Protein AF-A0A7K4CLF1-F1 (afdb_monomer_lite)

Foldseek 3Di:
DPPCPDLVVLVVPHPPVVSVVVSVVDDDDDAPPPRCVPPQVVVVVVVCCVPQVVDDDDDPVSVVVSSVVVVVVCVVVVPDDPDPCDPVNCCVVVVVVVVVVVVVVPPD

Secondary structure (DSSP, 8-state):
--S--STHHHHHHS-HHHHHHHHTT----PPPTT-GGG-HHHHHHHHHHHHTSSS----HHHHHHHHHHHHHHHHHTT--------HHHHHHHTHHHHHHHHHHHS--

Sequence (108 aa):
NLNTHTAGSFYEALPPNEAFELAKKFEFHYTPKKGSWLNMAEIELSGLSKQCLDRRIGSIRLLADEVRAWEKERNAIGATVRWQFNKDNARTKLQRHYINLKINVTEH

Radius of gyration: 19.77 Å; chains: 1; bounding box: 45×29×50 Å

Structure (mmCIF, N/CA/C/O backbone):
data_AF-A0A7K4CLF1-F1
#
_entry.id   AF-A0A7K4CLF1-F1
#
loop_
_atom_site.group_PDB
_atom_site.id
_atom_site.type_symbol
_atom_site.label_atom_id
_atom_site.label_alt_id
_atom_site.label_comp_id
_atom_site.label_asym_id
_atom_site.label_entity_id
_atom_site.label_seq_id
_atom_site.pdbx_PDB_ins_code
_atom_site.Cartn_x
_atom_site.Cartn_y
_atom_site.Cartn_z
_atom_site.occupancy
_atom_site.B_iso_or_equiv
_atom_site.auth_seq_id
_atom_site.auth_comp_id
_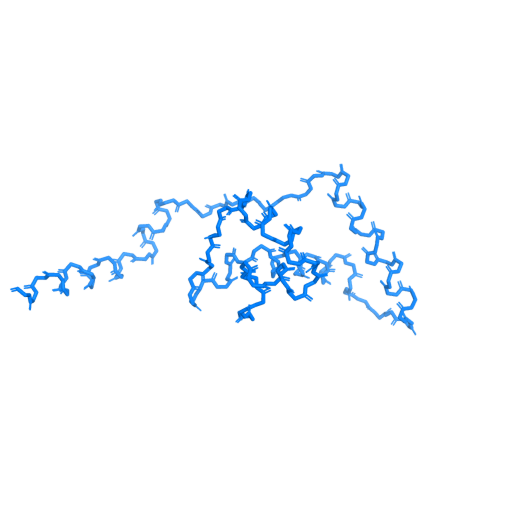atom_site.auth_asym_id
_atom_site.auth_atom_id
_atom_site.pdbx_PDB_model_num
ATOM 1 N N . ASN A 1 1 ? 2.860 11.191 -7.689 1.00 49.06 1 ASN A N 1
ATOM 2 C CA . ASN A 1 1 ? 4.071 10.424 -7.346 1.00 49.06 1 ASN A CA 1
ATOM 3 C C . ASN A 1 1 ? 4.802 11.197 -6.264 1.00 49.06 1 ASN A C 1
ATOM 5 O O . ASN A 1 1 ? 5.494 12.159 -6.581 1.00 49.06 1 ASN A O 1
ATOM 9 N N . LEU A 1 2 ? 4.507 10.907 -4.995 1.00 48.31 2 LEU A N 1
ATOM 10 C CA . LEU A 1 2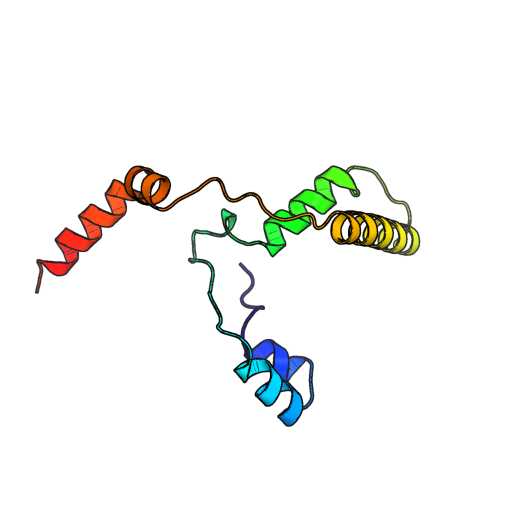 ? 5.279 11.492 -3.904 1.00 48.31 2 LEU A CA 1
ATOM 11 C C . LEU A 1 2 ? 6.639 10.788 -3.891 1.00 48.31 2 LEU A C 1
ATOM 13 O O . LEU A 1 2 ? 6.702 9.563 -3.954 1.00 48.31 2 LEU A O 1
ATOM 17 N N . ASN A 1 3 ? 7.720 11.561 -3.842 1.00 56.31 3 ASN A N 1
ATOM 18 C CA . ASN A 1 3 ? 9.099 11.069 -3.777 1.00 56.31 3 ASN A CA 1
ATOM 19 C C . ASN A 1 3 ? 9.428 10.467 -2.388 1.00 56.31 3 ASN A C 1
ATOM 21 O O . ASN A 1 3 ? 10.501 10.706 -1.852 1.00 56.31 3 ASN A O 1
ATOM 25 N N . THR A 1 4 ? 8.494 9.735 -1.776 1.00 59.66 4 THR A N 1
ATOM 26 C CA . THR A 1 4 ? 8.556 9.228 -0.393 1.00 59.66 4 THR A CA 1
ATOM 27 C C . THR A 1 4 ? 9.107 7.810 -0.279 1.00 59.66 4 THR A C 1
ATOM 29 O O . THR A 1 4 ? 9.203 7.289 0.823 1.00 59.66 4 THR A O 1
ATOM 32 N N . HIS A 1 5 ? 9.454 7.164 -1.392 1.00 71.62 5 HIS A N 1
ATOM 33 C CA . HIS A 1 5 ? 10.015 5.813 -1.396 1.00 71.62 5 HIS A CA 1
ATOM 34 C C . HIS A 1 5 ? 11.433 5.854 -1.955 1.00 71.62 5 HIS A C 1
ATOM 36 O O . HIS A 1 5 ? 11.690 5.428 -3.079 1.00 71.62 5 HIS A O 1
ATOM 42 N N . THR A 1 6 ? 12.346 6.431 -1.177 1.00 84.06 6 THR A N 1
ATOM 43 C CA . THR A 1 6 ? 13.785 6.411 -1.467 1.00 84.06 6 THR A CA 1
ATOM 44 C C . THR A 1 6 ? 14.515 5.684 -0.345 1.00 84.06 6 THR A C 1
ATOM 46 O O . THR A 1 6 ? 13.964 5.495 0.737 1.00 84.06 6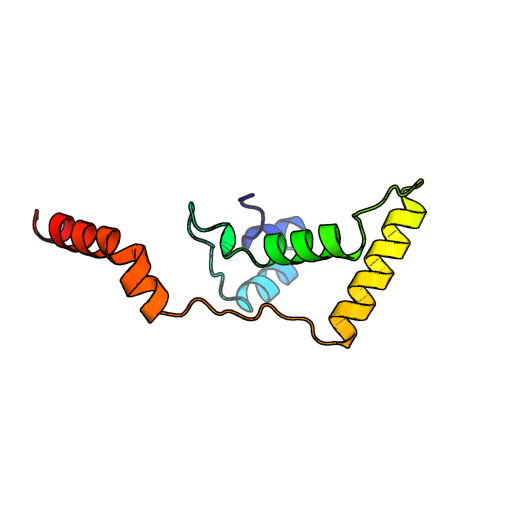 THR A O 1
ATOM 49 N N . ALA A 1 7 ? 15.779 5.320 -0.563 1.00 86.06 7 ALA A N 1
ATOM 50 C CA . ALA A 1 7 ? 16.616 4.803 0.520 1.00 86.06 7 ALA A CA 1
ATOM 51 C C . ALA A 1 7 ? 16.702 5.776 1.714 1.00 86.06 7 ALA A C 1
ATOM 53 O O . ALA A 1 7 ? 16.828 5.334 2.853 1.00 86.06 7 ALA A O 1
ATOM 54 N N . GLY A 1 8 ? 16.569 7.089 1.469 1.00 89.00 8 GLY A N 1
ATOM 55 C CA . GLY A 1 8 ? 16.546 8.119 2.511 1.00 89.00 8 GLY A CA 1
ATOM 56 C C . GLY A 1 8 ? 15.424 7.928 3.532 1.00 89.00 8 GLY A C 1
ATOM 57 O O . GLY A 1 8 ? 15.617 8.221 4.706 1.00 89.00 8 GLY A O 1
ATOM 58 N N . SER A 1 9 ? 14.302 7.328 3.131 1.00 89.00 9 SER A N 1
ATOM 59 C CA . SER A 1 9 ? 13.162 7.081 4.018 1.00 89.00 9 SER A CA 1
ATOM 60 C C . SER A 1 9 ? 13.495 6.124 5.168 1.00 89.00 9 SER A C 1
ATOM 62 O O . SER A 1 9 ? 12.906 6.230 6.239 1.00 89.00 9 SER A O 1
ATOM 64 N N . PHE A 1 10 ? 14.476 5.228 5.000 1.00 91.69 10 PHE A N 1
ATOM 65 C CA . PHE A 1 10 ? 14.965 4.416 6.117 1.00 91.69 10 PHE A CA 1
ATOM 66 C C . PHE A 1 10 ? 15.660 5.269 7.181 1.00 91.69 10 PHE A C 1
ATOM 68 O O . PHE A 1 10 ? 15.453 5.041 8.366 1.00 91.69 10 PHE A O 1
ATOM 75 N N . TYR A 1 11 ? 16.442 6.268 6.774 1.00 93.00 11 TYR A N 1
ATOM 76 C CA . TYR A 1 11 ? 17.154 7.163 7.692 1.00 93.00 11 TYR A CA 1
ATOM 77 C C . TYR A 1 11 ? 16.227 8.161 8.390 1.00 93.00 11 TYR A C 1
ATOM 79 O O . TYR A 1 11 ? 16.554 8.646 9.468 1.00 93.00 11 TYR A O 1
ATOM 87 N N . GLU A 1 12 ? 15.075 8.459 7.791 1.00 91.81 12 GLU A N 1
ATOM 88 C CA . GLU A 1 12 ? 14.026 9.257 8.432 1.00 91.81 12 GLU A CA 1
ATOM 89 C C . GLU A 1 12 ? 13.308 8.475 9.543 1.00 91.81 12 GLU A C 1
ATOM 91 O O . GLU A 1 12 ? 12.886 9.067 10.534 1.00 91.81 12 GLU A O 1
ATOM 96 N N . ALA A 1 13 ? 13.165 7.154 9.388 1.00 92.88 13 ALA A N 1
ATOM 97 C CA . ALA A 1 13 ? 12.362 6.320 10.282 1.00 92.88 13 ALA A CA 1
ATOM 98 C C . ALA A 1 13 ? 13.170 5.523 11.321 1.00 92.88 13 ALA A C 1
ATOM 100 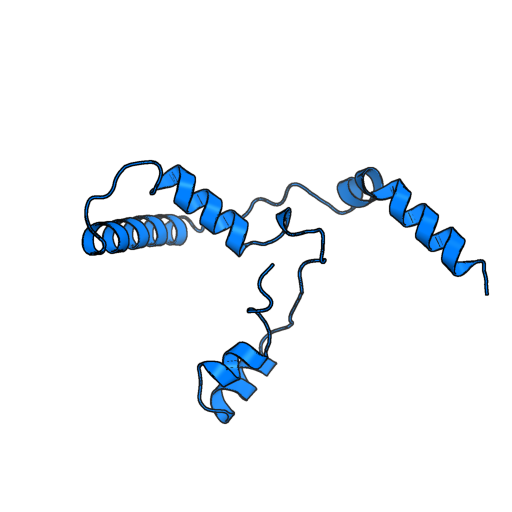O O . ALA A 1 13 ? 12.612 5.140 12.349 1.00 92.88 13 ALA A O 1
ATOM 101 N N . LEU A 1 14 ? 14.449 5.234 11.060 1.00 94.25 14 LEU A N 1
ATOM 102 C CA . LEU A 1 14 ? 15.257 4.292 11.840 1.00 94.25 14 LEU A CA 1
ATOM 103 C C . LEU A 1 14 ? 16.626 4.876 12.222 1.00 94.25 14 LEU A C 1
ATOM 105 O O . LEU A 1 14 ? 17.138 5.766 11.536 1.00 94.25 14 LEU A O 1
ATOM 109 N N . PRO A 1 15 ? 17.274 4.351 13.281 1.00 97.00 15 PRO A N 1
ATOM 110 C CA . PRO A 1 15 ? 18.645 4.715 13.615 1.00 97.00 15 PRO A CA 1
ATOM 111 C C . PRO A 1 15 ? 19.605 4.482 12.431 1.00 97.00 15 PRO A C 1
ATOM 113 O O . PRO A 1 15 ? 19.462 3.481 11.724 1.00 97.00 15 PRO A O 1
ATOM 116 N N . PRO A 1 16 ? 20.639 5.325 12.236 1.00 95.50 16 PRO A N 1
ATOM 117 C CA . PRO A 1 16 ? 21.466 5.303 11.024 1.00 95.50 16 PRO A CA 1
ATOM 118 C C . PRO A 1 16 ? 22.092 3.947 10.670 1.00 95.50 16 PRO A C 1
ATOM 120 O O . PRO A 1 16 ? 22.150 3.586 9.495 1.00 95.50 16 PRO A O 1
ATOM 123 N N . ASN A 1 17 ? 22.540 3.183 11.670 1.00 96.62 17 ASN A N 1
ATOM 124 C CA . ASN A 1 17 ? 23.147 1.867 11.445 1.00 96.62 17 ASN A CA 1
ATOM 125 C C . ASN A 1 17 ? 22.121 0.844 10.934 1.00 96.62 17 ASN A C 1
ATOM 127 O O . ASN A 1 17 ? 22.412 0.088 10.012 1.00 96.62 17 ASN A O 1
ATOM 131 N N . GLU A 1 18 ? 20.913 0.842 11.499 1.00 96.19 18 GLU A N 1
ATOM 132 C CA . GLU A 1 18 ? 19.830 -0.048 11.073 1.00 96.19 18 GLU A CA 1
ATOM 133 C C . GLU A 1 18 ? 19.308 0.349 9.688 1.00 96.19 18 GLU A C 1
ATOM 135 O O . GLU A 1 18 ? 19.146 -0.504 8.814 1.00 96.19 18 GLU A O 1
ATOM 140 N N . ALA A 1 19 ? 19.139 1.654 9.455 1.00 95.50 19 ALA A N 1
ATOM 141 C CA . ALA A 1 19 ? 18.743 2.199 8.165 1.00 95.50 19 ALA A CA 1
ATOM 142 C C . ALA A 1 19 ? 19.714 1.797 7.044 1.00 95.50 19 ALA A C 1
ATOM 144 O O . ALA A 1 19 ? 19.278 1.352 5.984 1.00 95.50 19 ALA A O 1
ATOM 145 N N . PHE A 1 20 ? 21.025 1.904 7.282 1.00 94.38 20 PHE A N 1
ATOM 146 C CA . PHE A 1 20 ? 22.051 1.538 6.305 1.00 94.38 20 PHE A CA 1
ATOM 147 C C . PHE A 1 20 ? 22.037 0.045 5.968 1.00 94.38 20 PHE A C 1
ATOM 149 O O . PHE A 1 20 ? 22.071 -0.330 4.794 1.00 94.38 20 PHE A O 1
ATOM 156 N N . GLU A 1 21 ? 21.958 -0.813 6.986 1.00 95.75 21 GLU A N 1
ATOM 157 C CA . GLU A 1 21 ? 21.938 -2.262 6.786 1.00 95.75 21 GLU A CA 1
ATOM 158 C C . GLU A 1 21 ? 20.657 -2.740 6.101 1.00 95.75 21 GLU A C 1
ATOM 160 O O . GLU A 1 21 ? 20.696 -3.694 5.323 1.00 95.75 21 GLU A O 1
ATOM 165 N N . LEU A 1 22 ? 19.526 -2.069 6.326 1.00 93.69 22 LEU A N 1
ATOM 166 C CA . LEU A 1 22 ? 18.303 -2.327 5.572 1.00 93.69 22 LEU A CA 1
ATOM 167 C C . LEU A 1 22 ? 18.399 -1.802 4.143 1.00 93.69 22 LEU A C 1
ATOM 169 O O . LEU A 1 22 ? 18.114 -2.559 3.222 1.00 93.69 22 LEU A O 1
ATOM 173 N N . ALA A 1 23 ? 18.854 -0.566 3.931 1.00 92.12 23 ALA A N 1
ATOM 174 C CA . ALA A 1 23 ? 18.951 0.038 2.603 1.00 92.12 23 ALA A CA 1
ATOM 175 C C . ALA A 1 23 ? 19.787 -0.809 1.628 1.00 92.12 23 ALA A C 1
ATOM 177 O O . ALA A 1 23 ? 19.420 -0.941 0.464 1.00 92.12 23 ALA A O 1
ATOM 178 N N . LYS A 1 24 ? 20.860 -1.450 2.110 1.00 93.81 24 LYS A N 1
ATOM 179 C CA . LYS A 1 24 ? 21.694 -2.371 1.317 1.00 93.81 24 LYS A CA 1
ATOM 180 C C . LYS A 1 24 ? 20.980 -3.637 0.840 1.00 93.81 24 LYS A C 1
ATOM 182 O O . LYS A 1 24 ? 21.457 -4.275 -0.093 1.00 93.81 24 LYS A O 1
ATOM 187 N N . LYS A 1 25 ? 19.887 -4.041 1.491 1.00 93.75 25 LYS A N 1
ATOM 188 C CA . LYS A 1 25 ? 19.145 -5.268 1.155 1.00 93.75 25 LYS A CA 1
ATOM 189 C C . LYS A 1 25 ? 18.139 -5.064 0.023 1.00 93.75 25 LYS A C 1
ATOM 191 O O . LYS A 1 25 ? 17.550 -6.042 -0.427 1.00 93.75 25 LYS A O 1
ATOM 196 N N . PHE A 1 26 ? 17.931 -3.825 -0.427 1.00 88.81 26 PHE A N 1
ATOM 197 C CA . PHE A 1 26 ? 16.953 -3.492 -1.457 1.00 88.81 26 PHE A CA 1
ATOM 198 C C . PHE A 1 26 ? 17.622 -2.943 -2.717 1.00 88.81 26 PHE A C 1
ATOM 200 O O . PHE A 1 26 ? 18.464 -2.050 -2.658 1.00 88.81 26 PHE A O 1
ATOM 207 N N . GLU A 1 27 ? 17.169 -3.424 -3.873 1.00 88.81 27 GLU A N 1
ATOM 208 C CA . GLU A 1 27 ? 17.364 -2.744 -5.150 1.00 88.81 27 GLU A CA 1
ATOM 209 C C . GLU A 1 27 ? 16.146 -1.852 -5.420 1.00 88.81 27 GLU A C 1
ATOM 211 O O . GLU A 1 27 ? 15.004 -2.315 -5.457 1.00 88.81 27 GLU A O 1
ATOM 216 N N . PHE A 1 28 ? 16.374 -0.548 -5.570 1.00 82.88 28 PHE A N 1
ATOM 217 C CA . PHE A 1 28 ? 15.292 0.415 -5.755 1.00 82.88 28 PHE A CA 1
ATOM 218 C C . PHE A 1 28 ? 14.953 0.579 -7.236 1.00 82.88 28 PHE A C 1
ATOM 220 O O . PHE A 1 28 ? 15.722 1.154 -8.008 1.00 82.88 28 PHE A O 1
ATOM 227 N N . HIS A 1 29 ? 13.750 0.153 -7.618 1.00 81.06 29 HIS A N 1
ATOM 228 C CA . HIS A 1 29 ? 13.185 0.408 -8.940 1.00 81.06 29 HIS A CA 1
ATOM 229 C C . HIS A 1 29 ? 12.141 1.522 -8.867 1.00 81.06 29 HIS A C 1
ATOM 231 O O . HIS A 1 29 ? 11.046 1.345 -8.335 1.00 81.06 29 HIS A O 1
ATOM 237 N N . TYR A 1 30 ? 12.472 2.684 -9.425 1.00 77.31 30 TYR A N 1
ATOM 238 C CA . TYR A 1 30 ? 11.572 3.834 -9.429 1.00 77.31 30 TYR A CA 1
ATOM 239 C C . TYR A 1 30 ? 10.571 3.762 -10.581 1.00 77.31 30 TYR A C 1
ATOM 241 O O . TYR A 1 30 ? 10.917 3.438 -11.720 1.00 77.31 30 TYR A O 1
ATOM 249 N N . THR A 1 31 ? 9.320 4.130 -10.302 1.00 71.62 31 THR A N 1
ATOM 250 C CA . THR A 1 31 ? 8.306 4.260 -11.349 1.00 71.62 31 THR A CA 1
ATOM 251 C C . THR A 1 31 ? 8.647 5.436 -12.275 1.00 71.62 31 THR A C 1
ATOM 253 O O . THR A 1 31 ? 9.017 6.517 -11.805 1.00 71.62 31 THR A O 1
ATOM 256 N N . PRO A 1 32 ? 8.511 5.282 -13.605 1.00 73.69 32 PRO A N 1
ATOM 257 C CA . PRO A 1 32 ? 8.717 6.388 -14.534 1.00 73.69 32 PRO A CA 1
ATOM 258 C C . PRO A 1 32 ? 7.800 7.575 -14.206 1.00 73.69 32 PRO A C 1
ATOM 260 O O . PRO A 1 32 ? 6.642 7.383 -13.837 1.00 73.69 32 PRO A O 1
ATOM 263 N N . LYS A 1 33 ? 8.266 8.814 -14.427 1.00 71.38 33 LYS A N 1
ATOM 264 C CA . LYS A 1 33 ? 7.517 10.051 -14.096 1.00 71.38 33 LYS A CA 1
ATOM 265 C C . LYS A 1 33 ? 6.070 10.089 -14.619 1.00 71.38 33 LYS A C 1
ATOM 267 O O . LYS A 1 33 ? 5.220 10.703 -13.989 1.00 71.38 33 LYS A O 1
ATOM 272 N N . LYS A 1 34 ? 5.783 9.443 -15.756 1.00 74.44 34 LYS A N 1
ATOM 273 C CA . LYS A 1 34 ? 4.442 9.362 -16.377 1.00 74.44 34 LYS A CA 1
ATOM 274 C C . LYS A 1 34 ? 3.829 7.952 -16.321 1.00 74.44 34 LYS A C 1
ATOM 276 O O . LYS A 1 34 ? 2.955 7.620 -17.114 1.00 74.44 34 LYS A O 1
ATOM 281 N N . GLY A 1 35 ? 4.321 7.107 -15.418 1.00 74.06 35 GLY A N 1
ATOM 282 C CA . GLY A 1 35 ? 3.957 5.697 -15.279 1.00 74.06 35 GLY A CA 1
ATOM 283 C C . GLY A 1 35 ? 3.293 5.363 -13.946 1.00 74.06 35 GLY A C 1
ATOM 284 O O . GLY A 1 35 ? 3.464 4.248 -13.473 1.00 74.06 35 GLY A O 1
ATOM 285 N N . SER A 1 36 ? 2.563 6.297 -13.326 1.00 73.44 36 SER A N 1
ATOM 286 C CA . SER A 1 36 ? 1.930 6.070 -12.013 1.00 73.44 36 SER A CA 1
ATOM 287 C C . SER A 1 36 ? 0.943 4.898 -12.008 1.00 73.44 36 SER A C 1
ATOM 289 O O . SER A 1 36 ? 0.774 4.247 -10.991 1.00 73.44 36 SER A O 1
ATOM 291 N N . TRP A 1 37 ? 0.382 4.529 -13.163 1.00 77.81 37 TRP A N 1
ATOM 292 C CA . TRP A 1 37 ? -0.450 3.329 -13.314 1.00 77.81 37 TRP A CA 1
ATOM 293 C C . TRP A 1 37 ? 0.294 2.003 -13.041 1.00 77.81 37 TRP A C 1
ATOM 295 O O . TRP A 1 37 ? -0.352 0.973 -12.886 1.00 77.81 37 TRP A O 1
ATOM 305 N N . LEU A 1 38 ? 1.633 2.017 -12.982 1.00 77.06 38 LEU A N 1
ATOM 306 C CA . LEU A 1 38 ? 2.471 0.891 -12.548 1.00 77.06 38 LEU A CA 1
ATOM 307 C C . LEU A 1 38 ? 2.790 0.931 -11.042 1.00 77.06 38 LEU A C 1
ATOM 309 O O . LEU A 1 38 ? 3.500 0.059 -10.546 1.00 77.06 38 LEU A O 1
ATOM 313 N N . ASN A 1 39 ? 2.329 1.945 -10.307 1.00 82.75 39 ASN A N 1
ATOM 314 C CA . ASN A 1 39 ? 2.619 2.088 -8.887 1.00 82.75 39 ASN A CA 1
ATOM 315 C C . ASN A 1 39 ? 1.782 1.096 -8.067 1.00 82.75 39 ASN A C 1
ATOM 317 O O . ASN A 1 39 ? 0.567 1.242 -7.945 1.00 82.75 39 ASN A O 1
ATOM 321 N N . MET A 1 40 ? 2.455 0.109 -7.474 1.00 84.12 40 MET A N 1
ATOM 322 C CA . MET A 1 40 ? 1.833 -0.930 -6.648 1.00 84.12 40 MET A CA 1
ATOM 323 C C . MET A 1 40 ? 1.018 -0.346 -5.487 1.00 84.12 40 MET A C 1
ATOM 325 O O . MET A 1 40 ? -0.100 -0.791 -5.242 1.00 84.12 40 MET A O 1
ATOM 329 N N . ALA A 1 41 ? 1.538 0.681 -4.809 1.00 84.94 41 ALA A N 1
ATOM 330 C CA . ALA A 1 41 ? 0.852 1.288 -3.672 1.00 84.94 41 ALA A CA 1
ATOM 331 C C . ALA A 1 41 ? -0.459 1.968 -4.100 1.00 84.94 41 ALA A C 1
ATOM 333 O O . ALA A 1 41 ? -1.478 1.830 -3.429 1.00 84.94 41 ALA A O 1
ATOM 334 N N . GLU A 1 42 ? -0.464 2.654 -5.248 1.00 86.00 42 GLU A N 1
ATOM 335 C CA . GLU A 1 42 ? -1.681 3.265 -5.805 1.00 86.00 42 GLU A CA 1
ATOM 336 C C . GLU A 1 42 ? -2.711 2.200 -6.221 1.00 86.00 42 GLU A C 1
ATOM 338 O O . GLU A 1 42 ? -3.914 2.396 -6.032 1.00 86.00 42 GLU A O 1
ATOM 343 N N . ILE A 1 43 ? -2.256 1.054 -6.740 1.00 88.75 43 ILE A N 1
ATOM 344 C CA . ILE A 1 43 ? -3.133 -0.071 -7.094 1.00 88.75 43 ILE A CA 1
ATOM 345 C C . ILE A 1 43 ? -3.786 -0.670 -5.842 1.00 88.75 43 ILE A C 1
ATOM 347 O O . ILE A 1 43 ? -5.005 -0.856 -5.827 1.00 88.75 43 ILE A O 1
ATOM 351 N N . GLU A 1 44 ? -3.015 -0.924 -4.783 1.00 90.88 44 GLU A N 1
ATOM 352 C CA . GLU A 1 44 ? -3.545 -1.446 -3.518 1.00 90.88 44 GLU A CA 1
ATOM 353 C C . GLU A 1 44 ? -4.512 -0.458 -2.853 1.00 90.88 44 GLU A C 1
ATOM 355 O O . GLU A 1 44 ? -5.596 -0.858 -2.430 1.00 90.88 44 GLU A O 1
ATOM 360 N N . LEU A 1 45 ? -4.200 0.845 -2.856 1.00 91.50 45 LEU A N 1
ATOM 361 C CA . LEU A 1 45 ? -5.120 1.883 -2.375 1.00 91.50 45 LEU A CA 1
ATOM 362 C C . LEU A 1 45 ? -6.425 1.922 -3.184 1.00 91.50 45 LEU A C 1
ATOM 364 O O . LEU A 1 45 ? -7.499 2.101 -2.609 1.00 91.50 45 LEU A O 1
ATOM 368 N N . SER A 1 46 ? -6.370 1.708 -4.505 1.00 91.81 46 SER A N 1
ATOM 369 C CA . SER A 1 46 ? -7.580 1.574 -5.327 1.00 91.81 46 SER A CA 1
ATOM 370 C C . SER A 1 46 ? -8.393 0.331 -4.949 1.00 91.81 46 SER A C 1
ATOM 372 O O . SER A 1 46 ? -9.623 0.394 -4.907 1.00 91.81 46 SER A O 1
ATOM 374 N N . GLY A 1 47 ? -7.717 -0.782 -4.645 1.00 93.69 47 GLY A N 1
ATOM 375 C CA . GLY A 1 47 ? -8.337 -1.996 -4.115 1.00 93.69 47 GLY A CA 1
ATOM 376 C C . GLY A 1 47 ? -9.064 -1.731 -2.800 1.00 93.69 47 GLY A C 1
ATOM 377 O O . GLY A 1 47 ? -10.257 -2.010 -2.705 1.00 93.69 47 GLY A O 1
ATOM 378 N N . LEU A 1 48 ? -8.379 -1.115 -1.833 1.00 96.00 48 LEU A N 1
ATOM 379 C CA . LEU A 1 48 ? -8.944 -0.742 -0.534 1.00 96.00 48 LEU A CA 1
ATOM 380 C C . LEU A 1 48 ? -10.165 0.164 -0.701 1.00 96.00 48 LEU A C 1
ATOM 382 O O . LEU A 1 48 ? -11.216 -0.080 -0.106 1.00 96.00 48 LEU A O 1
ATOM 386 N N . SER A 1 49 ? -10.041 1.183 -1.554 1.00 96.31 49 SER A N 1
ATOM 387 C CA . SER A 1 49 ? -11.114 2.139 -1.814 1.00 96.31 49 SER A CA 1
ATOM 388 C C . SER A 1 49 ? -12.379 1.456 -2.325 1.00 96.31 49 SER A C 1
ATOM 390 O O . SER A 1 49 ? -13.455 1.756 -1.824 1.00 96.31 49 SER A O 1
ATOM 392 N N . LYS A 1 50 ? -12.257 0.535 -3.287 1.00 95.69 50 LYS A N 1
ATOM 393 C CA . LYS A 1 50 ? -13.409 -0.142 -3.906 1.00 95.69 50 LYS A CA 1
ATOM 394 C C . LYS A 1 50 ? -13.986 -1.264 -3.050 1.00 95.69 50 LYS A C 1
ATOM 396 O O . LYS A 1 50 ? -15.173 -1.539 -3.133 1.00 95.69 50 LYS A O 1
ATOM 401 N N . GLN A 1 51 ? -13.143 -1.962 -2.295 1.00 95.12 51 GLN A N 1
ATOM 402 C CA . GLN A 1 51 ? -13.541 -3.179 -1.582 1.00 95.12 51 GLN A CA 1
ATOM 403 C C . GLN A 1 51 ? -13.997 -2.905 -0.147 1.00 95.12 51 GLN A C 1
ATOM 405 O O . GLN A 1 51 ? -14.840 -3.633 0.363 1.00 95.12 51 GLN A O 1
ATOM 410 N N . CYS A 1 52 ? -13.445 -1.881 0.506 1.00 96.50 52 CYS A N 1
ATOM 411 C CA . CYS A 1 52 ? -13.682 -1.617 1.927 1.00 96.50 52 CYS A CA 1
ATOM 412 C C . CYS A 1 52 ? -14.295 -0.233 2.176 1.00 96.50 52 CYS A C 1
ATOM 414 O O . CYS A 1 52 ? -15.221 -0.097 2.982 1.00 96.50 52 CYS A O 1
ATOM 416 N N . LEU A 1 53 ? -13.797 0.792 1.474 1.00 97.25 53 LEU A N 1
ATOM 417 C CA . LEU A 1 53 ? -14.101 2.193 1.786 1.00 97.25 53 LEU A CA 1
ATOM 418 C C . LEU A 1 53 ? -15.221 2.811 0.940 1.00 97.25 53 LEU A C 1
ATOM 420 O O . LEU A 1 53 ? -15.516 3.990 1.126 1.00 97.25 53 LEU A O 1
ATOM 424 N N . ASP A 1 54 ? -15.869 2.051 0.051 1.00 96.31 54 ASP A N 1
ATOM 425 C CA . ASP A 1 54 ? -16.980 2.525 -0.794 1.00 96.31 54 ASP A CA 1
ATOM 426 C C . ASP A 1 54 ? -18.305 2.630 -0.010 1.00 96.31 54 ASP A C 1
ATOM 428 O O . ASP A 1 54 ? -19.350 2.096 -0.376 1.00 96.31 54 ASP A O 1
ATOM 432 N N . ARG A 1 55 ? -18.231 3.252 1.169 1.00 95.69 55 ARG A N 1
ATOM 433 C CA . ARG A 1 55 ? -19.334 3.455 2.110 1.00 95.69 55 ARG A CA 1
ATOM 434 C C . ARG A 1 55 ? -18.965 4.501 3.154 1.00 95.69 55 ARG A C 1
ATOM 436 O O . ARG A 1 55 ? -17.797 4.756 3.441 1.00 95.69 55 ARG A O 1
ATOM 443 N N . ARG A 1 56 ? -19.978 5.068 3.810 1.00 96.31 56 ARG A N 1
ATOM 444 C CA . ARG A 1 56 ? -19.762 5.981 4.937 1.00 96.31 56 ARG A CA 1
ATOM 445 C C . ARG A 1 56 ? -19.304 5.209 6.177 1.00 96.31 56 ARG A C 1
ATOM 447 O O . ARG A 1 56 ? -19.970 4.271 6.605 1.00 96.31 56 ARG A O 1
ATOM 454 N N . ILE A 1 57 ? -18.220 5.669 6.799 1.00 96.56 57 ILE A N 1
ATOM 455 C CA . ILE A 1 57 ? -17.706 5.143 8.068 1.00 96.56 57 ILE A CA 1
ATOM 456 C C . ILE A 1 57 ? -17.698 6.279 9.093 1.00 96.56 57 ILE A C 1
ATOM 458 O O . ILE A 1 57 ? -17.066 7.312 8.896 1.00 96.56 57 ILE A O 1
ATOM 462 N N . GLY A 1 58 ? -18.463 6.109 10.173 1.00 95.94 58 GLY A N 1
ATOM 463 C CA . GLY A 1 58 ? -18.796 7.196 11.101 1.00 95.94 58 GLY A CA 1
ATOM 464 C C . GLY A 1 58 ? -17.716 7.561 12.122 1.00 95.94 58 GLY A C 1
ATOM 465 O O . GLY A 1 58 ? -17.900 8.516 12.869 1.00 95.94 58 GLY A O 1
ATOM 466 N N . SER A 1 59 ? -16.612 6.814 12.201 1.00 97.62 59 SER A N 1
ATOM 467 C CA . SER A 1 59 ? -15.525 7.110 13.138 1.00 97.62 59 SER A CA 1
ATOM 468 C C . SER A 1 59 ? -14.176 6.631 12.622 1.00 97.62 59 SER A C 1
ATOM 470 O O . SER A 1 59 ? -14.091 5.634 11.905 1.00 97.62 59 SER A O 1
ATOM 472 N N . ILE A 1 60 ? -13.110 7.307 13.053 1.00 97.56 60 ILE A N 1
ATOM 473 C CA . ILE A 1 60 ? -11.732 6.920 12.733 1.00 97.56 60 ILE A CA 1
ATOM 474 C C . ILE A 1 60 ? -11.369 5.540 13.299 1.00 97.56 60 ILE A C 1
ATOM 476 O O . ILE A 1 60 ? -10.632 4.790 12.667 1.00 97.56 60 ILE A O 1
ATOM 480 N N . ARG A 1 61 ? -11.925 5.174 14.465 1.00 98.19 61 ARG A N 1
ATOM 481 C CA . ARG A 1 61 ? -11.696 3.858 15.075 1.00 98.19 61 ARG A CA 1
ATOM 482 C C . ARG A 1 61 ? -12.255 2.750 14.189 1.00 98.19 61 ARG A C 1
ATOM 484 O O . ARG A 1 61 ? -11.518 1.839 13.837 1.00 98.19 61 ARG A O 1
ATOM 491 N N . LEU A 1 62 ? -13.517 2.892 13.776 1.00 97.62 62 LEU A N 1
ATOM 492 C CA . LEU A 1 62 ? -14.155 1.940 12.871 1.00 97.62 62 LEU A CA 1
ATOM 493 C C . LEU A 1 62 ? -13.419 1.885 11.528 1.00 97.62 62 LEU A C 1
ATOM 495 O O . LEU A 1 62 ? -13.178 0.801 11.024 1.00 97.62 62 LEU A O 1
ATOM 499 N N . LEU A 1 63 ? -12.984 3.027 10.986 1.00 97.94 63 LEU A N 1
ATOM 500 C CA . LEU A 1 63 ? -12.180 3.047 9.761 1.00 97.94 63 LEU A CA 1
ATOM 501 C C . LEU A 1 63 ? -10.911 2.197 9.904 1.00 97.94 63 LEU A C 1
ATOM 503 O O . LEU A 1 63 ? -10.616 1.388 9.031 1.00 97.94 63 LEU A O 1
ATOM 507 N N . ALA A 1 64 ? -10.178 2.354 11.006 1.00 98.19 64 ALA A N 1
ATOM 508 C CA . ALA A 1 64 ? -8.954 1.598 11.246 1.00 98.19 64 ALA A CA 1
ATOM 509 C C . ALA A 1 64 ? -9.212 0.090 11.412 1.00 98.19 64 ALA A C 1
ATOM 511 O O . ALA A 1 64 ? -8.419 -0.716 10.928 1.00 98.19 64 ALA A O 1
ATOM 512 N N . ASP A 1 65 ? -10.304 -0.294 12.077 1.00 98.12 65 ASP A N 1
ATOM 513 C CA . ASP A 1 65 ? -10.695 -1.700 12.237 1.00 98.12 65 ASP A CA 1
ATOM 514 C C . ASP A 1 65 ? -11.025 -2.354 10.888 1.00 98.12 65 ASP A C 1
ATOM 516 O O . ASP A 1 65 ? -10.564 -3.457 10.600 1.00 98.12 65 ASP A O 1
ATOM 520 N N . GLU A 1 66 ? -11.757 -1.643 10.036 1.00 98.06 66 GLU A N 1
ATOM 521 C CA . GLU A 1 66 ? -12.189 -2.116 8.717 1.00 98.06 66 GLU A CA 1
ATOM 522 C C . GLU A 1 66 ? -11.019 -2.232 7.735 1.00 98.06 66 GLU A C 1
ATOM 524 O O . GLU A 1 66 ? -10.896 -3.225 7.016 1.00 98.06 66 GLU A O 1
ATOM 529 N N . VAL A 1 67 ? -10.100 -1.259 7.748 1.00 97.81 67 VAL A N 1
ATOM 530 C CA . VAL A 1 67 ? -8.856 -1.327 6.967 1.00 97.81 67 VAL A CA 1
ATOM 531 C C . VAL A 1 67 ? -8.007 -2.521 7.410 1.00 97.81 67 VAL A C 1
ATOM 533 O O . VAL A 1 67 ? -7.537 -3.270 6.557 1.00 97.81 67 VAL A O 1
ATOM 536 N N . ARG A 1 68 ? -7.856 -2.753 8.724 1.00 98.06 68 ARG A N 1
ATOM 537 C CA . ARG A 1 68 ? -7.113 -3.913 9.253 1.00 98.06 68 ARG A CA 1
ATOM 538 C C . ARG A 1 68 ? -7.753 -5.245 8.874 1.00 98.06 68 ARG A C 1
ATOM 540 O O . ARG A 1 68 ? -7.042 -6.192 8.545 1.00 98.06 68 ARG A O 1
ATOM 547 N N . ALA A 1 69 ? -9.079 -5.342 8.950 1.00 97.94 69 ALA A N 1
ATOM 548 C CA . ALA A 1 69 ? -9.798 -6.556 8.578 1.00 97.94 69 ALA A CA 1
ATOM 549 C C . ALA A 1 69 ? -9.589 -6.883 7.092 1.00 97.94 69 ALA A C 1
ATOM 551 O O . ALA A 1 69 ? -9.206 -8.005 6.758 1.00 97.94 69 ALA A O 1
ATOM 552 N N . TRP A 1 70 ? -9.744 -5.878 6.226 1.00 97.50 70 TRP A N 1
ATOM 553 C CA . TRP A 1 70 ? -9.507 -5.997 4.789 1.00 97.50 70 TRP A CA 1
ATOM 554 C C . TRP A 1 70 ? -8.053 -6.365 4.453 1.00 97.50 70 TRP A C 1
ATOM 556 O O . TRP A 1 70 ? -7.810 -7.259 3.641 1.00 97.50 70 TRP A O 1
ATOM 566 N N . GLU A 1 71 ? -7.076 -5.723 5.102 1.00 97.06 71 GLU A N 1
ATOM 567 C CA . GLU A 1 71 ? -5.649 -6.024 4.930 1.00 97.06 71 GLU A CA 1
ATOM 568 C C . GLU A 1 71 ? -5.352 -7.482 5.300 1.00 97.06 71 GLU A C 1
ATOM 570 O O . GLU A 1 71 ? -4.705 -8.206 4.540 1.00 97.06 71 GLU A O 1
ATOM 575 N N . LYS A 1 72 ? -5.861 -7.939 6.451 1.00 97.62 72 LYS A N 1
ATOM 576 C CA . LYS A 1 72 ? -5.669 -9.313 6.924 1.00 97.62 72 LYS A CA 1
ATOM 577 C C . LYS A 1 72 ? -6.221 -10.333 5.932 1.00 97.62 72 LYS A C 1
ATOM 579 O O . LYS A 1 72 ? -5.556 -11.332 5.664 1.00 97.62 72 LYS A O 1
ATOM 584 N N . GLU A 1 73 ? -7.411 -10.090 5.390 1.00 96.81 73 GLU A N 1
ATOM 585 C CA . GLU A 1 73 ? -8.024 -10.964 4.389 1.00 96.81 73 GLU A CA 1
ATOM 586 C C . GLU A 1 73 ? -7.183 -11.028 3.108 1.00 96.81 73 GLU A C 1
ATOM 588 O O . GLU A 1 73 ? -6.845 -12.120 2.648 1.00 96.81 73 GLU A O 1
ATOM 593 N N . ARG A 1 74 ? -6.763 -9.876 2.569 1.00 95.19 74 ARG A N 1
ATOM 594 C CA . ARG A 1 74 ? -5.920 -9.824 1.364 1.00 95.19 74 ARG A CA 1
ATOM 595 C C . ARG A 1 74 ? -4.577 -10.509 1.539 1.00 95.19 74 ARG A C 1
ATOM 597 O O . ARG A 1 74 ? -4.148 -11.235 0.641 1.00 95.19 74 ARG A O 1
ATOM 604 N N . ASN A 1 75 ? -3.938 -10.309 2.688 1.00 95.06 75 ASN A N 1
ATOM 605 C CA . ASN A 1 75 ? -2.677 -10.962 3.012 1.00 95.06 75 ASN A CA 1
ATOM 606 C C . ASN A 1 75 ? -2.856 -12.482 3.124 1.00 95.06 75 ASN A C 1
ATOM 608 O O . ASN A 1 75 ? -2.025 -13.229 2.612 1.00 95.06 75 ASN A O 1
ATOM 612 N N . ALA A 1 76 ? -3.957 -12.950 3.723 1.00 96.88 76 ALA A N 1
ATOM 613 C CA . ALA A 1 76 ? -4.245 -14.378 3.857 1.00 96.88 76 ALA A CA 1
ATOM 614 C C . ALA A 1 76 ? -4.443 -15.078 2.503 1.00 96.88 76 ALA A C 1
ATOM 616 O O . ALA A 1 76 ? -3.996 -16.210 2.332 1.00 96.88 76 ALA A O 1
ATOM 617 N N . ILE A 1 77 ? -5.067 -14.407 1.529 1.00 95.19 77 ILE A N 1
ATOM 618 C CA . ILE A 1 77 ? -5.236 -14.953 0.172 1.00 95.19 77 ILE A CA 1
ATOM 619 C C . ILE A 1 77 ? -4.023 -14.708 -0.739 1.00 95.19 77 ILE A C 1
ATOM 621 O O . ILE A 1 77 ? -4.054 -15.100 -1.906 1.00 95.19 77 ILE A O 1
ATOM 625 N N . GLY A 1 78 ? -2.973 -14.039 -0.248 1.00 93.31 78 GLY A N 1
ATOM 626 C CA . GLY A 1 78 ? -1.808 -13.667 -1.052 1.00 93.31 78 GLY A CA 1
ATOM 627 C C . GLY A 1 78 ? -2.180 -12.789 -2.248 1.00 93.31 78 GLY A C 1
ATOM 628 O O . GLY A 1 78 ? -1.654 -12.983 -3.347 1.00 93.31 78 GLY A O 1
ATOM 629 N N . ALA A 1 79 ? -3.132 -11.866 -2.064 1.00 91.12 79 ALA A N 1
ATOM 630 C CA . ALA A 1 79 ? -3.608 -11.004 -3.136 1.00 91.12 79 ALA A CA 1
ATOM 631 C C . ALA A 1 79 ? -2.430 -10.234 -3.746 1.00 91.12 79 ALA A C 1
ATOM 633 O O . ALA A 1 79 ? -1.733 -9.489 -3.065 1.00 91.12 79 ALA A O 1
ATOM 634 N N . THR A 1 80 ? -2.216 -10.416 -5.046 1.00 89.38 80 THR A N 1
ATOM 635 C CA . THR A 1 80 ? -1.132 -9.765 -5.780 1.00 89.38 80 THR A CA 1
ATOM 636 C C . THR A 1 80 ? -1.647 -9.160 -7.077 1.00 89.38 80 THR A C 1
ATOM 638 O O . THR A 1 80 ? -2.694 -9.551 -7.610 1.00 89.38 80 THR A O 1
ATOM 641 N N . VAL A 1 81 ? -0.902 -8.198 -7.613 1.00 85.69 81 VAL A N 1
ATOM 642 C CA . VAL A 1 81 ? -1.220 -7.591 -8.901 1.00 85.69 81 VAL A CA 1
ATOM 643 C C . VAL A 1 81 ? -0.915 -8.583 -10.016 1.00 85.69 81 VAL A C 1
ATOM 645 O O . VAL A 1 81 ? 0.227 -8.971 -10.258 1.00 85.69 81 VAL A O 1
ATOM 648 N N . ARG A 1 82 ? -1.964 -8.969 -10.746 1.00 86.38 82 ARG A N 1
ATOM 649 C CA . ARG A 1 82 ? -1.834 -9.759 -11.972 1.00 86.38 82 ARG A CA 1
ATOM 650 C C . ARG A 1 82 ? -1.440 -8.849 -13.126 1.00 86.38 82 ARG A C 1
ATOM 652 O O . ARG A 1 82 ? -2.294 -8.272 -13.799 1.00 86.38 82 ARG A O 1
ATOM 659 N N . TRP A 1 83 ? -0.137 -8.723 -13.348 1.00 85.12 83 TRP A N 1
ATOM 660 C CA . TRP A 1 83 ? 0.417 -7.943 -14.449 1.00 85.12 83 TRP A CA 1
ATOM 661 C C . TRP A 1 83 ? 0.066 -8.568 -15.802 1.00 85.12 83 TRP A C 1
ATOM 663 O O . TRP A 1 83 ? 0.585 -9.615 -16.171 1.00 85.12 83 TRP A O 1
ATOM 673 N N . GLN A 1 84 ? -0.806 -7.903 -16.560 1.00 83.00 84 GLN A N 1
ATOM 674 C CA . GLN A 1 84 ? -1.143 -8.299 -17.935 1.00 83.00 84 GLN A CA 1
ATOM 675 C C . GLN A 1 84 ? -0.352 -7.514 -18.991 1.00 83.00 84 GLN A C 1
ATOM 677 O O . GLN A 1 84 ? -0.374 -7.859 -20.169 1.00 83.00 84 GLN A O 1
ATOM 682 N N . PHE A 1 85 ? 0.340 -6.445 -18.587 1.00 81.00 85 PHE A N 1
ATOM 683 C CA . PHE A 1 85 ? 1.124 -5.610 -19.489 1.00 81.00 85 PHE A CA 1
ATOM 684 C C . PHE A 1 85 ? 2.555 -6.141 -19.593 1.00 81.00 85 PHE A C 1
ATOM 686 O O . PHE A 1 85 ? 3.369 -5.912 -18.701 1.00 81.00 85 PHE A O 1
ATOM 693 N N . ASN A 1 86 ? 2.858 -6.856 -20.675 1.00 83.94 86 ASN A N 1
ATOM 694 C CA . ASN A 1 86 ? 4.181 -7.429 -20.907 1.00 83.94 86 ASN A CA 1
ATOM 695 C C . ASN A 1 86 ? 5.038 -6.564 -21.856 1.00 83.94 86 ASN A C 1
ATOM 697 O O . ASN A 1 86 ? 4.620 -5.511 -22.350 1.00 83.94 86 ASN A O 1
ATOM 701 N N . LYS A 1 87 ? 6.272 -7.012 -22.116 1.00 83.94 87 LYS A N 1
ATOM 702 C CA . LYS A 1 87 ? 7.240 -6.315 -22.981 1.00 83.94 87 LYS A CA 1
ATOM 703 C C . LYS A 1 87 ? 6.717 -6.084 -24.402 1.00 83.94 87 LYS A C 1
ATOM 705 O O . LYS A 1 87 ? 7.018 -5.049 -24.997 1.00 83.94 87 LYS A O 1
ATOM 710 N N . ASP A 1 88 ? 5.929 -7.003 -24.943 1.00 87.44 88 ASP A N 1
ATOM 711 C CA . ASP A 1 88 ? 5.390 -6.892 -26.298 1.00 87.44 88 ASP A CA 1
ATOM 712 C C . ASP A 1 88 ? 4.203 -5.922 -26.351 1.00 87.44 88 ASP A C 1
ATOM 714 O O . ASP A 1 88 ? 4.112 -5.111 -27.282 1.00 87.44 88 ASP A O 1
ATOM 718 N N . ASN A 1 89 ? 3.378 -5.875 -25.293 1.00 84.81 89 ASN A N 1
ATOM 719 C CA . ASN A 1 89 ? 2.414 -4.785 -25.109 1.00 84.81 89 ASN A CA 1
ATOM 720 C C . ASN A 1 89 ? 3.130 -3.428 -25.061 1.00 84.81 89 ASN A C 1
ATOM 722 O O . ASN A 1 89 ? 2.675 -2.477 -25.697 1.00 84.81 89 ASN A O 1
ATOM 726 N N . ALA A 1 90 ? 4.253 -3.331 -24.340 1.00 83.06 90 ALA A N 1
ATOM 727 C CA . ALA A 1 90 ? 5.032 -2.100 -24.233 1.00 83.06 90 ALA A CA 1
ATOM 728 C C . ALA A 1 90 ? 5.607 -1.659 -25.584 1.00 83.06 90 ALA A C 1
ATOM 730 O O . ALA A 1 90 ? 5.436 -0.503 -25.968 1.00 83.06 90 ALA A O 1
ATOM 731 N N . ARG A 1 91 ? 6.226 -2.579 -26.335 1.00 84.19 91 ARG A N 1
ATOM 732 C CA . ARG A 1 91 ? 6.768 -2.313 -27.679 1.00 84.19 91 ARG A CA 1
ATOM 733 C C . ARG A 1 91 ? 5.708 -1.781 -28.635 1.00 84.19 91 ARG A C 1
ATOM 735 O O . ARG A 1 91 ? 5.974 -0.825 -29.355 1.00 84.19 91 ARG A O 1
ATOM 742 N N . THR A 1 92 ? 4.514 -2.367 -28.600 1.00 87.50 92 THR A N 1
ATOM 743 C CA . THR A 1 92 ? 3.399 -1.961 -29.463 1.00 87.50 92 THR A CA 1
ATOM 744 C C . THR A 1 92 ? 2.813 -0.622 -29.012 1.00 87.50 92 THR A C 1
ATOM 746 O O . THR A 1 92 ? 2.726 0.326 -29.788 1.00 87.50 92 THR A O 1
ATOM 749 N N . LYS A 1 93 ? 2.459 -0.496 -27.728 1.00 83.00 93 LYS A N 1
ATOM 750 C CA . LYS A 1 93 ? 1.772 0.689 -27.190 1.00 83.00 93 LYS A CA 1
ATOM 751 C C . LYS A 1 93 ? 2.666 1.931 -27.144 1.00 83.00 93 LYS A C 1
ATOM 753 O O . LYS A 1 93 ? 2.173 3.042 -27.316 1.00 83.00 93 LYS A O 1
ATOM 758 N N . LEU A 1 94 ? 3.969 1.758 -26.916 1.00 83.38 94 LEU A N 1
ATOM 759 C CA . LEU A 1 94 ? 4.949 2.845 -26.807 1.00 83.38 94 LEU A CA 1
ATOM 760 C C . LEU A 1 94 ? 5.809 3.000 -28.070 1.00 83.38 94 LEU A C 1
ATOM 762 O O . LEU A 1 94 ? 6.810 3.714 -28.032 1.00 83.38 94 LEU A O 1
ATOM 766 N N . GLN A 1 95 ? 5.431 2.377 -29.192 1.00 84.81 95 GLN A N 1
ATOM 767 C CA . GLN A 1 95 ? 6.218 2.352 -30.433 1.00 84.81 95 GLN A CA 1
ATOM 768 C C . GLN A 1 95 ? 6.720 3.741 -30.865 1.00 84.81 95 GLN A C 1
ATOM 770 O O . GLN A 1 95 ? 7.885 3.896 -31.227 1.00 84.81 95 GLN A O 1
ATOM 775 N N . ARG A 1 96 ? 5.871 4.772 -30.762 1.00 80.88 96 ARG A N 1
ATOM 776 C CA . 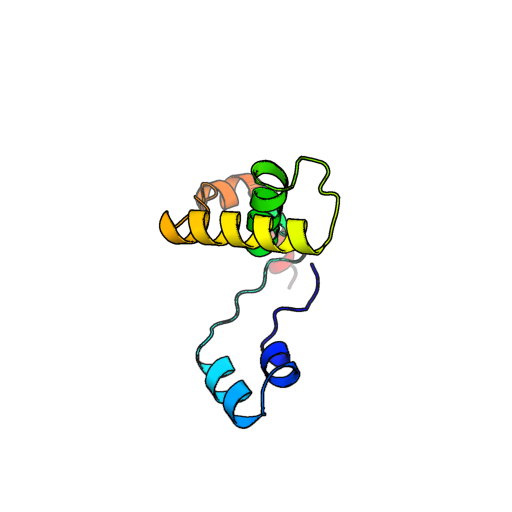ARG A 1 96 ? 6.222 6.160 -31.118 1.00 80.88 96 ARG A CA 1
ATOM 777 C C . ARG A 1 96 ? 7.409 6.704 -30.310 1.00 80.88 96 ARG A C 1
ATOM 779 O O . ARG A 1 96 ? 8.226 7.441 -30.847 1.00 80.88 96 ARG A O 1
ATOM 786 N N . HIS A 1 97 ? 7.552 6.303 -29.047 1.00 77.69 97 HIS A N 1
ATOM 787 C CA . HIS A 1 97 ? 8.674 6.726 -28.203 1.00 77.69 97 HIS A CA 1
ATOM 788 C C . HIS A 1 97 ? 9.989 6.026 -28.571 1.00 77.69 97 HIS A C 1
ATOM 790 O O . HIS A 1 97 ? 11.046 6.639 -28.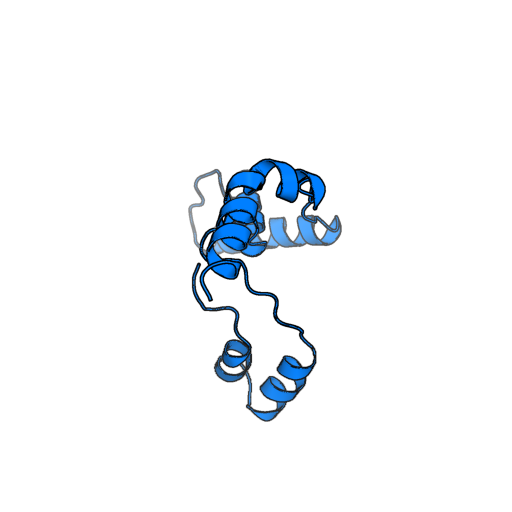462 1.00 77.69 97 HIS A O 1
ATOM 796 N N . TYR A 1 98 ? 9.938 4.783 -29.064 1.00 75.00 98 TYR A N 1
ATOM 797 C CA . TYR A 1 98 ? 11.128 4.087 -29.567 1.00 75.00 98 TYR A CA 1
ATOM 798 C C . TYR A 1 98 ? 11.685 4.725 -30.844 1.00 75.00 98 TYR A C 1
ATOM 800 O O . TYR A 1 98 ? 12.898 4.737 -31.040 1.00 75.00 98 TYR A O 1
ATOM 808 N N . ILE A 1 99 ? 10.817 5.263 -31.705 1.00 73.38 99 ILE A N 1
ATOM 809 C CA . ILE A 1 99 ? 11.229 5.945 -32.941 1.00 73.38 99 ILE A CA 1
ATOM 810 C C . ILE A 1 99 ? 11.949 7.257 -32.606 1.00 73.38 99 ILE A C 1
ATOM 812 O O . ILE A 1 99 ? 13.042 7.494 -33.111 1.00 73.38 99 ILE A O 1
ATOM 816 N N . ASN A 1 100 ? 11.405 8.054 -31.683 1.00 64.94 100 ASN A N 1
ATOM 817 C CA . ASN A 1 100 ? 12.029 9.315 -31.265 1.00 64.94 100 ASN A CA 1
ATOM 818 C C . ASN A 1 100 ? 13.402 9.108 -30.603 1.00 64.94 100 ASN A C 1
ATOM 820 O O . ASN A 1 100 ? 14.301 9.917 -30.801 1.00 64.94 100 ASN A O 1
ATOM 824 N N . LEU A 1 101 ? 13.596 8.007 -29.865 1.00 63.66 101 LEU A N 1
ATOM 825 C CA . LEU A 1 101 ? 14.912 7.649 -29.324 1.00 63.66 101 LEU A CA 1
ATOM 826 C C . LEU A 1 101 ? 15.937 7.367 -30.429 1.00 63.66 101 LEU A C 1
ATOM 828 O O . LEU A 1 101 ? 17.087 7.759 -30.288 1.00 63.66 101 LEU A O 1
ATOM 832 N N . LYS A 1 102 ? 15.538 6.721 -31.532 1.00 59.94 102 LYS A N 1
ATOM 833 C CA . LYS A 1 102 ? 16.446 6.485 -32.666 1.00 59.94 102 LYS A CA 1
ATOM 834 C C . LYS A 1 102 ? 16.824 7.786 -33.367 1.00 59.94 102 LYS A C 1
ATOM 836 O O . LYS A 1 102 ? 17.992 7.968 -33.679 1.00 59.94 102 LYS A O 1
ATOM 841 N N . ILE A 1 103 ? 15.866 8.693 -33.564 1.00 59.06 103 ILE A N 1
ATOM 842 C CA . ILE A 1 103 ? 16.121 9.992 -34.206 1.00 59.06 103 ILE A CA 1
ATOM 843 C C . ILE A 1 103 ? 17.131 10.798 -33.376 1.00 59.06 103 ILE A C 1
ATOM 845 O O . ILE A 1 103 ? 18.149 11.221 -33.906 1.00 59.06 103 ILE A O 1
ATOM 849 N N . ASN A 1 104 ? 16.933 10.881 -32.058 1.00 52.03 104 ASN A N 1
ATOM 850 C CA . ASN A 1 104 ? 17.810 11.654 -31.171 1.00 52.03 104 ASN A CA 1
ATOM 851 C C . ASN A 1 104 ? 19.222 11.060 -30.995 1.00 52.03 104 ASN A C 1
ATOM 853 O O . ASN A 1 104 ? 20.139 11.781 -30.623 1.00 52.03 104 ASN A O 1
ATOM 857 N N . VAL A 1 105 ? 19.413 9.756 -31.227 1.00 58.16 105 VAL A N 1
ATOM 858 C CA . VAL A 1 105 ? 20.744 9.111 -31.186 1.00 58.16 105 VAL A CA 1
ATOM 859 C C . VAL A 1 105 ? 21.516 9.312 -32.498 1.00 58.16 105 VAL A C 1
ATOM 861 O O . VAL A 1 105 ? 22.723 9.113 -32.524 1.00 58.16 105 VAL A O 1
ATOM 864 N N . THR A 1 106 ? 20.846 9.732 -33.576 1.00 51.56 106 THR A N 1
ATOM 865 C CA . THR A 1 106 ? 21.467 9.923 -34.901 1.00 51.56 106 THR A CA 1
ATOM 866 C C . THR A 1 106 ? 21.876 11.386 -35.161 1.00 51.56 106 THR A C 1
ATOM 868 O O . THR A 1 106 ? 22.344 11.698 -36.249 1.00 51.56 106 THR A O 1
ATOM 871 N N . GLU A 1 107 ? 21.704 12.291 -34.188 1.00 46.06 107 GLU A N 1
ATOM 872 C CA . GLU A 1 107 ? 22.043 13.726 -34.297 1.00 46.06 107 GLU A CA 1
ATOM 873 C C . GLU A 1 107 ? 23.347 14.129 -33.571 1.00 46.06 107 GLU A C 1
ATOM 875 O O . GLU A 1 107 ? 23.548 15.305 -33.263 1.00 46.06 107 GLU A O 1
ATOM 880 N N . HIS A 1 108 ? 24.254 13.190 -33.292 1.00 39.19 108 HIS A N 1
ATOM 881 C CA . HIS A 1 108 ? 25.643 13.456 -32.868 1.00 39.19 108 HIS A CA 1
ATOM 882 C C . HIS A 1 108 ? 26.614 12.702 -33.778 1.00 39.19 108 HIS A C 1
ATOM 884 O O . HIS A 1 108 ? 27.759 13.184 -33.918 1.00 39.19 108 HIS A O 1
#

pLDDT: mean 85.15, std 13.76, range [39.19, 98.19]